Protein AF-A0A4Q9DWS2-F1 (afdb_monomer_lite)

Radius of gyration: 12.27 Å; chains: 1; bounding box: 30×17×33 Å

pLDDT: mean 78.78, std 9.01, range [61.19, 88.62]

Foldseek 3Di:
DDPVVVVVLVVLCVVLLVPLDPVSNVVSLVVSCVVPCVPPVPVNVVCVVVVVVCVVVSVDHPVVD

InterPro domains:
  IPR001207 Transposase, mutator type [PF00872] (2-63)
  IPR001207 Transposase, mutator type [PTHR33217] (2-65)

Secondary structure (DSSP, 8-state):
--HHHHHHHHHHHHHHHH-SSHHHHHHHHHHHHHHHHHHHHHHHHHHHHHHHHHGGGGGS-GGG-

Organism: NCBI:txid2527873

Sequence (65 aa):
MSYKDVKQIASDLKPLYKAPTEEAVQLETERFKETWRDKYQLIVKLWRHNWDKLTPSFKYPPELR

Structure (mmCIF, N/CA/C/O backbone):
data_AF-A0A4Q9DWS2-F1
#
_entry.id   AF-A0A4Q9DWS2-F1
#
loop_
_atom_site.group_PDB
_atom_site.id
_atom_site.type_symbol
_atom_site.label_atom_id
_atom_site.label_alt_id
_atom_site.label_comp_id
_atom_site.label_asym_id
_atom_site.label_entity_id
_atom_site.label_seq_id
_atom_site.pdbx_PDB_ins_code
_atom_site.Cartn_x
_atom_site.Cartn_y
_atom_site.Cartn_z
_atom_site.occupancy
_atom_site.B_iso_or_equiv
_atom_site.auth_seq_id
_atom_site.auth_comp_id
_atom_site.auth_asym_id
_atom_site.auth_atom_id
_atom_site.pdbx_PDB_model_num
ATOM 1 N N . MET A 1 1 ? 12.889 -7.145 -11.649 1.00 66.00 1 MET A N 1
ATOM 2 C CA . MET A 1 1 ? 12.713 -6.447 -10.357 1.00 66.00 1 MET A CA 1
ATOM 3 C C . MET A 1 1 ? 14.0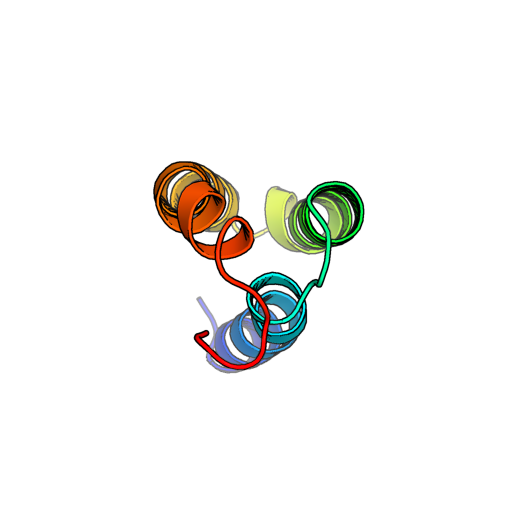16 -6.575 -9.585 1.00 66.00 1 MET A C 1
ATOM 5 O O . MET A 1 1 ? 14.505 -7.692 -9.472 1.00 66.00 1 MET A O 1
ATOM 9 N N . SER A 1 2 ? 14.629 -5.474 -9.144 1.00 84.44 2 SER A N 1
ATOM 10 C CA . SER A 1 2 ? 15.878 -5.535 -8.364 1.00 84.44 2 SER A CA 1
ATOM 11 C C . SER A 1 2 ? 15.584 -5.833 -6.892 1.00 84.44 2 SER A C 1
ATOM 13 O O . SER A 1 2 ? 14.564 -5.388 -6.373 1.00 84.44 2 SER A O 1
ATOM 15 N N . TYR A 1 3 ? 16.488 -6.518 -6.187 1.00 84.38 3 TYR A N 1
ATOM 16 C CA . TYR A 1 3 ? 16.357 -6.785 -4.746 1.00 84.38 3 TYR A CA 1
ATOM 17 C C . TYR A 1 3 ? 16.180 -5.500 -3.915 1.00 84.38 3 TYR A C 1
ATOM 19 O O . TYR A 1 3 ? 15.441 -5.485 -2.931 1.00 84.38 3 TYR A O 1
ATOM 27 N N . LYS A 1 4 ? 16.797 -4.391 -4.350 1.00 87.00 4 LYS A N 1
ATOM 28 C CA . LYS A 1 4 ? 16.602 -3.069 -3.732 1.00 87.00 4 LYS A CA 1
ATOM 29 C C . LYS A 1 4 ? 15.159 -2.577 -3.869 1.00 87.00 4 LYS A C 1
ATOM 31 O O . LYS A 1 4 ? 14.597 -2.093 -2.892 1.00 87.00 4 LYS A O 1
ATOM 36 N N . ASP A 1 5 ? 14.557 -2.756 -5.046 1.00 87.75 5 ASP A N 1
ATOM 37 C CA . ASP A 1 5 ? 13.170 -2.356 -5.294 1.00 87.75 5 ASP A CA 1
ATOM 38 C C . ASP A 1 5 ? 12.202 -3.215 -4.468 1.00 87.75 5 ASP A C 1
ATOM 40 O O . ASP A 1 5 ? 11.286 -2.680 -3.862 1.00 87.75 5 ASP A O 1
ATOM 44 N N . VAL A 1 6 ? 12.439 -4.530 -4.360 1.00 85.38 6 VAL A N 1
ATOM 45 C CA . VAL A 1 6 ? 11.621 -5.435 -3.525 1.00 85.38 6 VAL A CA 1
ATOM 46 C C . VAL A 1 6 ? 11.614 -4.985 -2.064 1.00 85.38 6 VAL A C 1
ATOM 48 O O . VAL A 1 6 ? 10.560 -4.949 -1.429 1.00 85.38 6 VAL A O 1
ATOM 51 N N . LYS A 1 7 ? 12.784 -4.618 -1.526 1.00 88.44 7 LYS A N 1
ATOM 52 C CA . LYS A 1 7 ? 12.906 -4.151 -0.142 1.00 88.44 7 LYS A CA 1
ATOM 53 C C . LYS A 1 7 ? 12.158 -2.836 0.081 1.00 88.44 7 LYS A C 1
ATOM 55 O O . LYS A 1 7 ? 11.498 -2.691 1.108 1.00 88.44 7 LYS A O 1
ATOM 60 N N . GLN A 1 8 ? 12.240 -1.910 -0.874 1.00 88.62 8 GLN A N 1
ATOM 61 C CA . GLN A 1 8 ? 11.527 -0.638 -0.793 1.00 88.62 8 GLN A CA 1
ATOM 62 C C . GLN A 1 8 ? 10.012 -0.844 -0.912 1.00 88.62 8 GLN A C 1
ATOM 64 O O . GLN A 1 8 ? 9.283 -0.385 -0.043 1.00 88.62 8 GLN A O 1
ATOM 69 N N . ILE A 1 9 ? 9.551 -1.643 -1.881 1.00 86.31 9 ILE A N 1
ATOM 70 C CA . ILE A 1 9 ? 8.138 -2.020 -2.029 1.00 86.31 9 ILE A CA 1
ATOM 71 C C . ILE A 1 9 ? 7.605 -2.617 -0.723 1.00 86.31 9 ILE A C 1
ATOM 73 O O . ILE A 1 9 ? 6.573 -2.187 -0.227 1.00 86.31 9 ILE A O 1
ATOM 77 N N . ALA A 1 10 ? 8.312 -3.571 -0.112 1.00 85.00 10 ALA A N 1
ATOM 78 C CA . ALA A 1 10 ? 7.881 -4.160 1.156 1.00 85.00 10 ALA A CA 1
ATOM 79 C C . ALA A 1 10 ? 7.797 -3.130 2.301 1.00 85.00 10 ALA A C 1
ATOM 81 O O . ALA A 1 10 ? 6.933 -3.243 3.173 1.00 85.00 10 ALA A O 1
ATOM 82 N N . SER A 1 11 ? 8.684 -2.131 2.305 1.00 87.88 11 SER A N 1
ATOM 83 C CA . SER A 1 11 ? 8.661 -1.036 3.277 1.00 87.88 11 SER A CA 1
ATOM 84 C C . SER A 1 11 ? 7.475 -0.099 3.053 1.00 87.88 11 SER A C 1
ATOM 86 O O . SER A 1 11 ? 6.794 0.238 4.018 1.00 87.88 11 SER A O 1
ATOM 88 N N . ASP A 1 12 ? 7.194 0.261 1.801 1.00 86.19 12 ASP A N 1
ATOM 89 C CA . ASP A 1 12 ? 6.091 1.155 1.425 1.00 86.19 12 ASP A CA 1
ATOM 90 C C . ASP A 1 12 ? 4.724 0.475 1.612 1.00 86.19 12 ASP A C 1
ATOM 92 O O . ASP A 1 12 ? 3.727 1.123 1.913 1.00 86.19 12 ASP A O 1
ATOM 96 N N . LEU A 1 13 ? 4.670 -0.857 1.511 1.00 82.25 13 LEU A N 1
ATOM 97 C CA . LEU A 1 13 ? 3.460 -1.641 1.770 1.00 82.25 13 LEU A CA 1
ATOM 98 C C . LEU A 1 13 ? 3.156 -1.830 3.260 1.00 82.25 13 LEU A C 1
ATOM 100 O O . LEU A 1 13 ? 2.006 -2.040 3.634 1.00 82.25 13 LEU A O 1
ATOM 104 N N . LYS A 1 14 ? 4.155 -1.753 4.139 1.00 82.81 14 LYS A N 1
ATOM 105 C CA . LYS A 1 14 ? 3.977 -1.914 5.591 1.00 82.81 14 LYS A CA 1
ATOM 106 C C . LYS A 1 14 ? 2.952 -0.949 6.217 1.00 82.81 14 LYS A C 1
ATOM 108 O O . LYS A 1 14 ? 2.111 -1.436 6.976 1.00 82.81 14 LYS A O 1
ATOM 113 N N . PRO A 1 15 ? 2.990 0.374 5.954 1.00 79.81 15 PRO A N 1
ATOM 114 C CA . PRO A 1 15 ? 2.002 1.307 6.496 1.00 79.81 15 PRO A CA 1
ATOM 115 C C . PRO A 1 15 ? 0.590 1.032 5.970 1.00 79.81 15 PRO A C 1
ATOM 117 O O . PRO A 1 15 ? -0.358 1.132 6.740 1.00 79.81 15 PRO A O 1
ATOM 120 N N . LEU A 1 16 ? 0.444 0.559 4.728 1.00 76.25 16 LEU A N 1
ATOM 121 C CA . LEU A 1 16 ? -0.853 0.184 4.147 1.0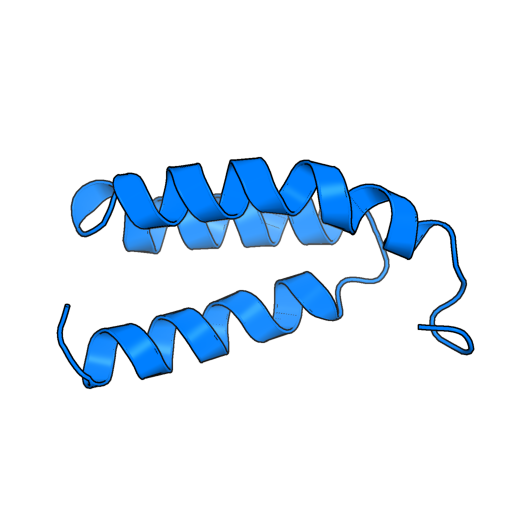0 76.25 16 LEU A CA 1
ATOM 122 C C . LEU A 1 16 ? -1.554 -0.944 4.923 1.00 76.25 16 LEU A C 1
ATOM 124 O O . LEU A 1 16 ? -2.772 -0.928 5.085 1.00 76.25 16 LEU A O 1
ATOM 128 N N . TYR A 1 17 ? -0.796 -1.903 5.465 1.00 73.88 17 TYR A N 1
ATOM 129 C CA . TYR A 1 17 ? -1.349 -2.958 6.327 1.00 73.88 17 TYR A CA 1
ATOM 130 C C . TYR A 1 17 ? -1.695 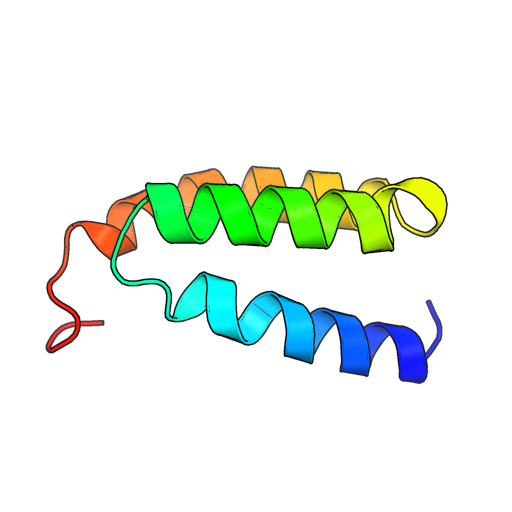-2.481 7.742 1.00 73.88 17 TYR A C 1
ATOM 132 O O . TYR A 1 17 ? -2.476 -3.151 8.420 1.00 73.88 17 TYR A O 1
ATOM 140 N N . LYS A 1 18 ? -1.120 -1.361 8.190 1.00 73.56 18 LYS A N 1
ATOM 141 C CA . LYS A 1 18 ? -1.279 -0.813 9.546 1.00 73.56 18 LYS A CA 1
ATOM 142 C C . LYS A 1 18 ? -2.184 0.414 9.617 1.00 73.56 18 LYS A C 1
ATOM 144 O O . LYS A 1 18 ? -2.419 0.919 10.711 1.00 73.56 18 LYS A O 1
ATOM 149 N N . ALA A 1 19 ? -2.649 0.912 8.478 1.00 74.75 19 ALA A N 1
ATOM 150 C CA . ALA A 1 19 ? -3.484 2.095 8.420 1.00 74.75 19 ALA A CA 1
ATOM 151 C C . ALA A 1 19 ? -4.780 1.884 9.233 1.00 74.75 19 ALA A C 1
ATOM 153 O O . ALA A 1 19 ? -5.423 0.845 9.096 1.00 74.75 19 ALA A O 1
ATOM 154 N N . PRO A 1 20 ? -5.168 2.837 10.094 1.00 69.44 20 PRO A N 1
ATOM 155 C CA . PRO A 1 20 ? -6.340 2.685 10.956 1.00 69.44 20 PRO A CA 1
ATOM 156 C C . PRO A 1 20 ? -7.663 2.997 10.241 1.00 69.44 20 PRO A C 1
ATOM 158 O O . PRO A 1 20 ? -8.718 2.601 10.726 1.00 69.44 20 PRO A O 1
ATOM 161 N N . THR A 1 21 ? -7.622 3.706 9.107 1.00 75.19 21 THR A N 1
ATOM 162 C CA . THR A 1 21 ? -8.808 4.149 8.359 1.00 75.19 21 THR A CA 1
ATOM 163 C C . THR A 1 21 ? -8.643 3.917 6.861 1.00 75.19 21 THR A C 1
ATOM 165 O O . THR A 1 21 ? -7.526 3.855 6.343 1.00 75.19 21 THR A O 1
ATOM 168 N N . GLU A 1 22 ? -9.765 3.824 6.147 1.00 77.50 22 GLU A N 1
ATOM 169 C CA . GLU A 1 22 ? -9.781 3.693 4.687 1.00 77.50 22 GLU A CA 1
ATOM 170 C C . GLU A 1 22 ? -9.125 4.896 3.989 1.00 77.50 22 GLU A C 1
ATOM 172 O O . GLU A 1 22 ? -8.410 4.729 3.004 1.00 77.50 22 GLU A O 1
ATOM 177 N N . GLU A 1 23 ? -9.286 6.100 4.542 1.00 81.81 23 GLU A N 1
ATOM 178 C CA . GLU A 1 23 ? -8.688 7.335 4.017 1.00 81.81 23 GLU A CA 1
ATOM 179 C C . GLU A 1 23 ? -7.159 7.307 4.113 1.00 81.81 23 GLU A C 1
ATOM 181 O O . GLU A 1 23 ? -6.467 7.678 3.163 1.00 81.81 23 GLU A O 1
ATOM 186 N N . ALA A 1 24 ? -6.621 6.819 5.238 1.00 81.56 24 ALA A N 1
ATOM 187 C CA . ALA A 1 24 ? -5.182 6.671 5.424 1.00 81.56 24 ALA A CA 1
ATOM 188 C C . ALA A 1 24 ? -4.602 5.677 4.412 1.00 81.56 24 ALA A C 1
ATOM 190 O O . ALA A 1 24 ? -3.540 5.919 3.839 1.00 81.56 24 ALA A O 1
ATOM 191 N N . VAL A 1 25 ? -5.323 4.592 4.122 1.00 79.62 25 VAL A N 1
ATOM 192 C CA . VAL A 1 25 ? -4.905 3.685 3.056 1.00 79.62 25 VAL A CA 1
ATOM 193 C C . VAL A 1 25 ? -4.977 4.366 1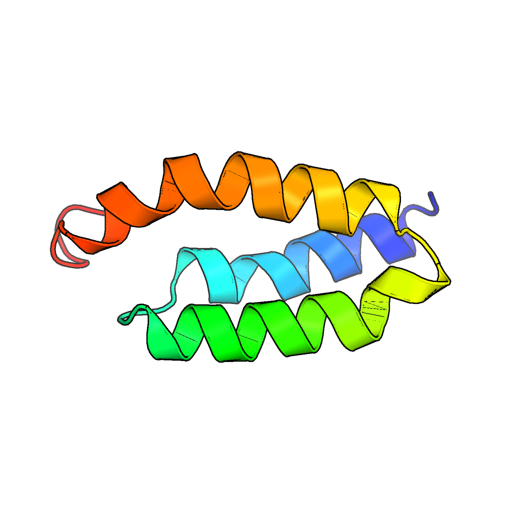.695 1.00 79.62 25 VAL A C 1
ATOM 195 O O . VAL A 1 25 ? -4.028 4.257 0.924 1.00 79.62 25 VAL A O 1
ATOM 198 N N . GLN A 1 26 ? -6.072 5.048 1.360 1.00 82.31 26 GLN A N 1
ATOM 199 C CA . GLN A 1 26 ? -6.194 5.719 0.064 1.00 82.31 26 GLN A CA 1
ATOM 200 C C . GLN A 1 26 ? -5.015 6.666 -0.181 1.00 82.31 26 GLN A C 1
ATOM 202 O O . GLN A 1 26 ? -4.404 6.622 -1.249 1.00 82.31 26 GLN A O 1
ATOM 207 N N . LEU A 1 27 ? -4.621 7.436 0.834 1.00 85.62 27 LEU A N 1
ATOM 208 C CA . LEU A 1 27 ? -3.467 8.326 0.751 1.00 85.62 27 LEU A CA 1
ATOM 209 C C . LEU A 1 27 ? -2.157 7.565 0.496 1.00 85.62 27 LEU A C 1
ATOM 211 O O . LEU A 1 27 ? -1.402 7.910 -0.414 1.00 85.62 27 LEU A O 1
ATOM 215 N N . GLU A 1 28 ? -1.888 6.515 1.271 1.00 84.25 28 GLU A N 1
ATOM 216 C CA . GLU A 1 28 ? -0.687 5.688 1.100 1.00 84.25 28 GLU A CA 1
ATOM 217 C C . GLU A 1 28 ? -0.696 4.924 -0.239 1.00 84.25 28 GLU A C 1
ATOM 219 O O . GLU A 1 28 ? 0.346 4.705 -0.854 1.00 84.25 28 GLU A O 1
ATOM 224 N N . THR A 1 29 ? -1.878 4.570 -0.745 1.00 83.81 29 THR A N 1
ATOM 225 C CA . THR A 1 29 ? -2.068 3.903 -2.040 1.00 83.81 29 THR A CA 1
ATOM 226 C C . THR A 1 29 ? -1.675 4.822 -3.179 1.00 83.81 29 THR A C 1
ATOM 228 O O . THR A 1 29 ? -0.993 4.396 -4.112 1.00 83.81 29 THR A O 1
ATOM 231 N N . GLU A 1 30 ? -2.113 6.078 -3.124 1.00 87.44 30 GLU A N 1
ATOM 232 C CA . GLU A 1 30 ? -1.760 7.073 -4.129 1.00 87.44 30 GLU A CA 1
ATOM 233 C C . GLU A 1 30 ? -0.254 7.365 -4.091 1.00 87.44 30 GLU A C 1
ATOM 235 O O . GLU A 1 30 ? 0.387 7.326 -5.140 1.00 87.44 30 GLU A O 1
ATOM 240 N N . ARG A 1 31 ? 0.356 7.480 -2.902 1.00 87.06 31 ARG A N 1
ATOM 241 C CA . ARG A 1 31 ? 1.824 7.598 -2.764 1.00 87.06 31 ARG A CA 1
ATOM 242 C C . ARG A 1 31 ? 2.571 6.404 -3.362 1.00 87.06 31 ARG A C 1
ATOM 244 O O . ARG A 1 31 ? 3.549 6.571 -4.099 1.00 87.06 31 ARG A O 1
ATOM 251 N N . PHE A 1 32 ? 2.102 5.189 -3.075 1.00 86.94 32 PHE A N 1
ATOM 252 C CA . PHE A 1 32 ? 2.679 3.962 -3.622 1.00 86.94 32 PHE A CA 1
ATOM 253 C C . PHE A 1 32 ? 2.571 3.932 -5.151 1.00 86.94 32 PHE A C 1
ATOM 255 O O . PHE A 1 32 ? 3.537 3.606 -5.844 1.00 86.94 32 PHE A O 1
ATOM 262 N N . LYS A 1 33 ? 1.414 4.321 -5.697 1.00 87.69 33 LYS A N 1
ATOM 263 C CA . LYS A 1 33 ? 1.214 4.454 -7.142 1.00 87.69 33 LYS A CA 1
ATOM 264 C C . LYS A 1 33 ? 2.155 5.478 -7.752 1.00 87.69 33 LYS A C 1
ATOM 266 O O . LYS A 1 33 ? 2.788 5.150 -8.744 1.00 87.69 33 LYS A O 1
ATOM 271 N N . GLU A 1 34 ? 2.268 6.682 -7.206 1.00 88.50 34 GLU A N 1
ATOM 272 C CA . GLU A 1 34 ? 3.154 7.713 -7.762 1.00 88.50 34 GLU A CA 1
ATOM 273 C C . GLU A 1 34 ? 4.608 7.245 -7.826 1.00 88.50 34 GLU A C 1
ATOM 275 O O . GLU A 1 34 ? 5.290 7.477 -8.821 1.00 88.50 34 GLU A O 1
ATOM 280 N N . THR A 1 35 ? 5.053 6.498 -6.816 1.00 86.75 35 THR A N 1
ATOM 281 C CA . THR A 1 35 ? 6.427 5.989 -6.750 1.00 86.75 35 THR A CA 1
ATOM 282 C C . THR A 1 35 ? 6.672 4.840 -7.734 1.00 86.75 35 THR A C 1
ATOM 284 O O . THR A 1 35 ? 7.725 4.767 -8.372 1.00 86.75 35 THR A O 1
ATOM 287 N N . TRP A 1 36 ? 5.711 3.919 -7.870 1.00 88.50 36 TRP A N 1
ATOM 288 C CA . TRP A 1 36 ? 5.933 2.636 -8.544 1.00 88.50 36 TRP A CA 1
ATOM 289 C C . TRP A 1 36 ? 5.192 2.458 -9.869 1.00 88.50 36 TRP A C 1
ATOM 291 O O . TRP A 1 36 ? 5.506 1.512 -10.594 1.00 88.50 36 TRP A O 1
ATOM 301 N N . ARG A 1 37 ? 4.247 3.331 -10.240 1.00 85.62 37 ARG A N 1
ATOM 302 C CA . ARG A 1 37 ? 3.459 3.183 -11.480 1.00 85.62 37 ARG A CA 1
ATOM 303 C C . ARG A 1 37 ? 4.333 3.188 -12.731 1.00 85.62 37 ARG A C 1
ATOM 305 O O . ARG A 1 37 ? 4.106 2.370 -13.617 1.00 85.62 37 ARG A O 1
ATOM 312 N N . ASP A 1 38 ? 5.338 4.062 -12.775 1.00 86.12 38 ASP A N 1
ATOM 313 C CA . ASP A 1 38 ? 6.171 4.274 -13.960 1.00 86.12 38 ASP A CA 1
ATOM 314 C C . ASP A 1 38 ? 7.155 3.116 -14.166 1.00 86.12 38 ASP A C 1
ATOM 316 O O . ASP A 1 38 ? 7.409 2.691 -15.290 1.00 86.12 38 ASP A O 1
ATOM 320 N N . LYS A 1 39 ? 7.654 2.532 -13.069 1.00 86.06 39 LYS A N 1
ATOM 321 C CA . LYS A 1 39 ? 8.633 1.437 -13.106 1.00 86.06 39 LYS A CA 1
ATOM 322 C C . LYS A 1 39 ? 7.983 0.049 -13.101 1.00 86.06 39 LYS A C 1
ATOM 324 O O . LYS A 1 39 ? 8.483 -0.872 -13.742 1.00 86.06 39 LYS A O 1
ATOM 329 N N . TYR A 1 40 ? 6.870 -0.112 -12.383 1.00 88.56 40 TYR A N 1
ATOM 330 C CA . TYR A 1 40 ? 6.212 -1.394 -12.123 1.00 88.56 40 TYR A CA 1
ATOM 331 C C . TYR A 1 40 ? 4.677 -1.290 -12.103 1.00 88.56 40 TYR A C 1
ATOM 333 O O . TYR A 1 40 ? 4.012 -1.691 -11.145 1.00 88.56 40 TYR A O 1
ATOM 341 N N . GLN A 1 41 ? 4.089 -0.847 -13.215 1.00 85.12 41 GLN A N 1
ATOM 342 C CA . GLN A 1 41 ? 2.632 -0.786 -13.416 1.00 85.12 41 GLN A CA 1
ATOM 343 C C . GLN A 1 41 ? 1.870 -2.076 -13.038 1.00 85.12 41 GLN A C 1
ATOM 345 O O . GLN A 1 41 ? 0.748 -2.016 -12.533 1.00 85.12 41 GLN A O 1
ATOM 350 N N . LEU A 1 42 ? 2.468 -3.255 -13.251 1.00 85.81 42 LEU A N 1
ATOM 351 C CA . LEU A 1 42 ? 1.849 -4.539 -12.909 1.00 85.81 42 LEU A CA 1
ATOM 352 C C . LEU A 1 42 ? 1.774 -4.767 -11.397 1.00 85.81 42 LEU A C 1
ATOM 354 O O . LEU A 1 42 ? 0.782 -5.312 -10.926 1.00 85.81 42 LEU A O 1
ATOM 358 N N . ILE A 1 43 ? 2.775 -4.315 -10.635 1.00 82.81 43 ILE A N 1
ATOM 359 C CA . ILE A 1 43 ? 2.773 -4.426 -9.168 1.00 82.81 43 ILE A CA 1
ATOM 360 C C . ILE A 1 43 ? 1.655 -3.563 -8.597 1.00 82.81 43 ILE A C 1
ATOM 362 O O . ILE A 1 43 ? 0.893 -4.026 -7.757 1.00 82.81 43 ILE A O 1
ATOM 366 N N . VAL A 1 44 ? 1.505 -2.344 -9.115 1.00 84.62 44 VAL A N 1
ATOM 367 C CA . VAL A 1 44 ? 0.414 -1.442 -8.736 1.00 84.62 44 VAL A CA 1
ATOM 368 C C . VAL A 1 44 ? -0.957 -2.073 -9.007 1.00 84.62 44 VAL A C 1
ATOM 370 O O . VAL A 1 44 ? -1.838 -2.022 -8.149 1.00 84.62 44 VAL A O 1
ATOM 373 N N . LYS A 1 45 ? -1.147 -2.707 -10.174 1.00 84.50 45 LYS A N 1
ATOM 374 C CA . LYS A 1 45 ? -2.401 -3.409 -10.507 1.00 84.50 45 LYS A CA 1
ATOM 375 C C . LYS A 1 45 ? -2.657 -4.610 -9.597 1.00 84.50 45 LYS A C 1
ATOM 377 O O . LYS A 1 45 ? -3.765 -4.750 -9.089 1.00 84.50 45 LYS A O 1
ATOM 382 N N . LEU A 1 46 ? -1.648 -5.456 -9.387 1.00 84.25 46 LEU A N 1
ATOM 383 C CA . LEU A 1 46 ? -1.746 -6.638 -8.529 1.00 84.25 46 LEU A CA 1
ATOM 384 C C . LEU A 1 46 ? -2.076 -6.240 -7.088 1.00 84.25 46 LEU A C 1
ATOM 386 O O . LEU A 1 46 ? -2.934 -6.844 -6.451 1.00 84.25 46 LEU A O 1
ATOM 390 N N . TRP A 1 47 ? -1.421 -5.189 -6.600 1.00 80.00 47 TRP A N 1
ATOM 391 C CA . TRP A 1 47 ? -1.658 -4.663 -5.271 1.0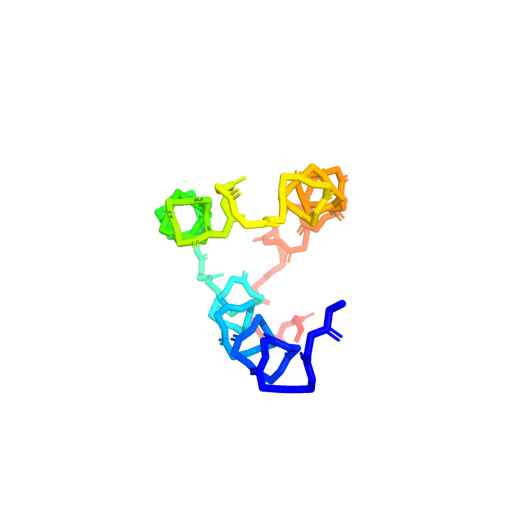0 80.00 47 TRP A CA 1
ATOM 392 C C . TRP A 1 47 ? -3.080 -4.121 -5.133 1.00 80.00 47 TRP A C 1
ATOM 394 O O . TRP A 1 47 ? -3.772 -4.518 -4.206 1.00 80.00 47 TRP A O 1
ATOM 404 N N . ARG A 1 48 ? -3.566 -3.321 -6.093 1.00 78.69 48 ARG A N 1
ATOM 405 C CA . ARG A 1 48 ? -4.951 -2.821 -6.091 1.00 78.69 48 ARG A CA 1
ATOM 406 C C . ARG A 1 48 ? -5.981 -3.954 -6.135 1.00 78.69 48 ARG A C 1
ATOM 408 O O . ARG A 1 48 ? -6.981 -3.890 -5.440 1.00 78.69 48 ARG A O 1
ATOM 415 N N . HIS A 1 49 ? -5.725 -5.003 -6.913 1.00 82.69 49 HIS A N 1
ATOM 416 C CA . HIS A 1 49 ? -6.620 -6.159 -6.978 1.00 82.69 49 HIS A CA 1
ATOM 417 C C . HIS A 1 49 ? -6.649 -6.959 -5.667 1.00 82.69 49 HIS A C 1
ATOM 419 O O . HIS A 1 49 ? -7.701 -7.428 -5.237 1.00 82.69 49 HIS A O 1
ATOM 425 N N . ASN A 1 50 ? -5.496 -7.115 -5.013 1.00 77.38 50 ASN A N 1
ATOM 426 C CA . ASN A 1 50 ? -5.429 -7.753 -3.700 1.00 77.38 50 ASN A CA 1
ATOM 427 C C . ASN A 1 50 ? -5.961 -6.836 -2.590 1.00 77.38 50 ASN A C 1
ATOM 429 O O . ASN A 1 50 ? -6.434 -7.335 -1.573 1.00 77.38 50 ASN A O 1
ATOM 433 N N . TRP A 1 51 ? -5.918 -5.520 -2.792 1.00 73.38 51 TRP A N 1
ATOM 434 C CA . TRP A 1 51 ? -6.398 -4.522 -1.848 1.00 73.38 51 TRP A CA 1
ATOM 435 C C . TRP A 1 51 ? -7.896 -4.643 -1.571 1.00 73.38 51 TRP A C 1
ATOM 437 O O . TRP A 1 51 ? -8.278 -4.645 -0.405 1.00 73.38 51 TRP A O 1
ATOM 447 N N . ASP A 1 52 ? -8.725 -4.847 -2.600 1.00 70.50 52 ASP A N 1
ATOM 448 C CA . ASP A 1 52 ? -10.174 -5.068 -2.439 1.00 70.50 52 ASP A CA 1
ATOM 449 C C . ASP A 1 52 ? -10.496 -6.266 -1.520 1.00 70.50 52 ASP A C 1
ATOM 451 O O . ASP A 1 5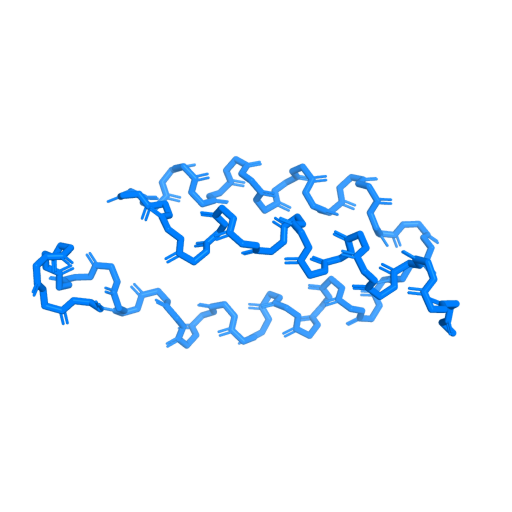2 ? -11.552 -6.331 -0.892 1.00 70.50 52 ASP A O 1
ATOM 455 N N . LYS A 1 53 ? -9.565 -7.224 -1.395 1.00 71.06 53 LYS A N 1
ATOM 456 C CA . LYS A 1 53 ? -9.686 -8.368 -0.475 1.00 71.06 53 LYS A CA 1
ATOM 457 C C . LYS A 1 53 ? -9.235 -8.044 0.952 1.00 71.06 53 LYS A C 1
ATOM 459 O O . LYS A 1 53 ? -9.600 -8.768 1.872 1.00 71.06 53 LYS A O 1
ATOM 464 N N . LEU A 1 54 ? -8.439 -6.991 1.137 1.00 65.50 54 LEU A N 1
ATOM 465 C CA . LEU A 1 54 ? -7.900 -6.533 2.423 1.00 65.50 54 LEU A CA 1
ATOM 466 C C . LEU A 1 54 ? -8.768 -5.442 3.071 1.00 65.50 54 LEU A C 1
ATOM 468 O O . LEU A 1 54 ? -8.693 -5.244 4.283 1.00 65.50 54 LEU A O 1
ATOM 472 N N . THR A 1 55 ? -9.623 -4.765 2.298 1.00 64.25 55 THR A N 1
ATOM 473 C CA . THR A 1 55 ? -10.582 -3.757 2.782 1.00 64.25 55 THR A CA 1
ATOM 474 C C . THR A 1 55 ? -11.510 -4.268 3.903 1.00 64.25 55 THR A C 1
ATOM 476 O O . THR A 1 55 ? -11.724 -3.543 4.876 1.00 64.25 55 THR A O 1
ATOM 479 N N . PRO A 1 56 ? -12.023 -5.519 3.867 1.00 65.81 56 PRO A N 1
ATOM 480 C CA . PRO A 1 56 ? -12.841 -6.062 4.953 1.00 65.81 56 PRO A CA 1
ATOM 481 C C . PRO A 1 56 ? -12.096 -6.169 6.289 1.00 65.81 56 PRO A C 1
ATOM 483 O O . PRO A 1 56 ? -12.726 -6.073 7.340 1.00 65.81 56 PRO A O 1
ATOM 486 N N . SER A 1 57 ? -10.766 -6.310 6.275 1.00 61.19 57 SER A N 1
ATOM 487 C CA . SER A 1 57 ? -9.954 -6.432 7.491 1.00 61.19 57 SER A CA 1
ATOM 488 C C . SER A 1 57 ? -9.893 -5.138 8.313 1.00 61.19 57 SER A C 1
ATOM 490 O O . SER A 1 57 ? -9.497 -5.184 9.472 1.00 61.19 57 SER A O 1
ATOM 492 N N . PHE A 1 58 ? -10.270 -3.981 7.751 1.00 62.41 58 PHE A N 1
ATOM 493 C CA . PHE A 1 58 ? -10.389 -2.718 8.506 1.00 62.41 58 PHE A CA 1
ATOM 494 C C . PHE A 1 58 ? -11.697 -2.609 9.291 1.00 62.41 58 PHE A C 1
ATOM 496 O O . PHE A 1 58 ? -11.828 -1.724 10.129 1.00 62.41 58 PHE A O 1
ATOM 503 N N . LYS A 1 59 ? -12.661 -3.512 9.063 1.00 62.91 59 LYS A N 1
ATOM 504 C CA . LYS A 1 59 ? -13.866 -3.592 9.900 1.00 62.91 59 LYS A CA 1
ATOM 505 C C . LYS A 1 59 ? -13.584 -4.183 11.280 1.00 62.91 59 LYS A C 1
ATOM 507 O O . LYS A 1 59 ? -14.430 -4.068 12.162 1.00 62.91 59 LYS A O 1
ATOM 512 N N . TYR A 1 60 ? -12.425 -4.815 11.461 1.00 61.88 60 TYR A N 1
ATOM 513 C CA . TYR A 1 60 ? -12.003 -5.344 12.747 1.00 61.88 60 TYR A CA 1
ATOM 514 C C . TYR A 1 60 ? -11.136 -4.307 13.469 1.00 61.88 60 TYR A C 1
ATOM 516 O O . TYR A 1 60 ? -10.225 -3.747 12.851 1.00 61.88 60 TYR A O 1
ATOM 524 N N . PRO A 1 61 ? -11.407 -4.026 14.758 1.00 62.50 61 PRO A N 1
ATOM 525 C CA . PRO A 1 61 ? -10.565 -3.143 15.548 1.00 62.50 61 PRO A CA 1
ATOM 526 C C . PRO A 1 61 ? -9.117 -3.657 15.557 1.00 62.50 61 PRO A C 1
ATOM 528 O O . PRO A 1 61 ? -8.901 -4.867 15.481 1.00 62.50 61 PRO A O 1
ATOM 531 N N . PRO A 1 62 ? -8.117 -2.765 15.666 1.00 61.62 62 PRO A N 1
ATOM 532 C CA . PRO A 1 62 ? -6.699 -3.125 15.591 1.00 61.62 62 PRO A CA 1
ATOM 533 C C . PRO A 1 62 ? -6.259 -4.166 16.631 1.00 61.62 62 PRO A C 1
ATOM 535 O O . PRO A 1 62 ? -5.259 -4.838 16.417 1.00 61.62 62 PRO A O 1
ATOM 538 N N . GLU A 1 63 ? -7.011 -4.340 17.720 1.00 64.50 63 GLU A N 1
ATOM 539 C CA . GLU A 1 63 ? -6.791 -5.393 18.723 1.00 64.50 63 GLU A CA 1
ATOM 540 C C . GLU A 1 63 ? -7.090 -6.814 18.204 1.00 64.50 63 GLU A C 1
ATOM 542 O O . GLU A 1 63 ? -6.623 -7.791 18.781 1.00 64.50 63 GLU A O 1
ATOM 547 N N . LEU A 1 64 ? -7.858 -6.936 17.116 1.00 62.41 64 LEU A N 1
ATOM 548 C CA . LEU A 1 64 ? -8.262 -8.195 16.479 1.00 62.41 64 LEU A CA 1
ATOM 549 C C . LEU A 1 64 ? -7.594 -8.415 15.104 1.00 62.41 64 LEU A C 1
ATOM 551 O O . LEU A 1 64 ? -7.996 -9.331 14.385 1.00 62.41 64 LEU A O 1
ATOM 555 N N . ARG A 1 65 ? -6.631 -7.563 14.716 1.00 63.78 65 ARG A N 1
ATOM 556 C CA . ARG A 1 65 ? -6.022 -7.520 13.375 1.00 63.78 65 ARG A CA 1
ATOM 557 C C . ARG A 1 65 ? -4.651 -8.189 13.300 1.00 63.78 65 ARG A C 1
ATOM 559 O O . ARG A 1 65 ? -3.829 -7.979 14.216 1.00 63.78 65 ARG A O 1
#